Protein AF-A0A9Q2FPK1-F1 (afdb_monomer)

Structure (mmCIF, N/CA/C/O backbone):
data_AF-A0A9Q2FPK1-F1
#
_entry.id   AF-A0A9Q2FPK1-F1
#
loop_
_atom_site.group_PDB
_atom_site.id
_atom_site.type_symbol
_atom_site.label_atom_id
_atom_site.label_alt_id
_atom_site.label_comp_id
_atom_site.label_asym_id
_atom_site.label_entity_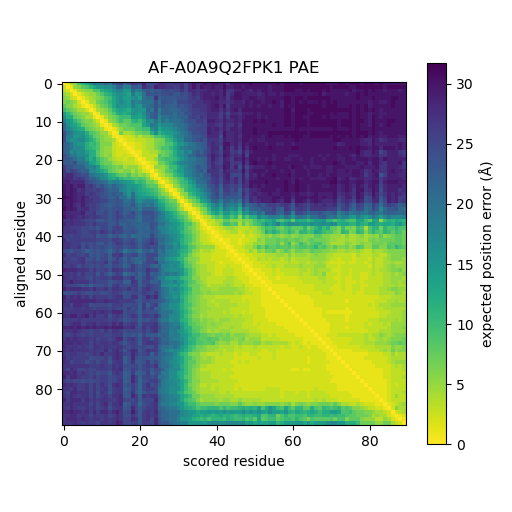id
_atom_site.label_seq_id
_atom_site.pdbx_PDB_ins_code
_atom_site.Cartn_x
_atom_site.Cartn_y
_atom_site.Cartn_z
_atom_site.occupancy
_atom_site.B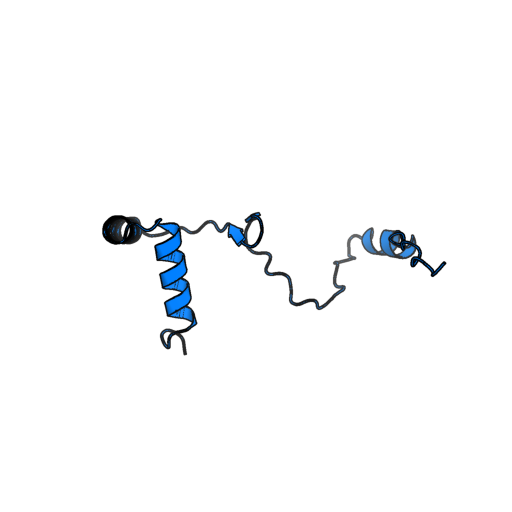_iso_or_equiv
_atom_site.auth_seq_id
_atom_site.auth_comp_id
_atom_site.auth_asym_id
_atom_site.auth_atom_id
_atom_site.pdbx_PDB_model_num
ATOM 1 N N . MET A 1 1 ? 54.328 7.705 -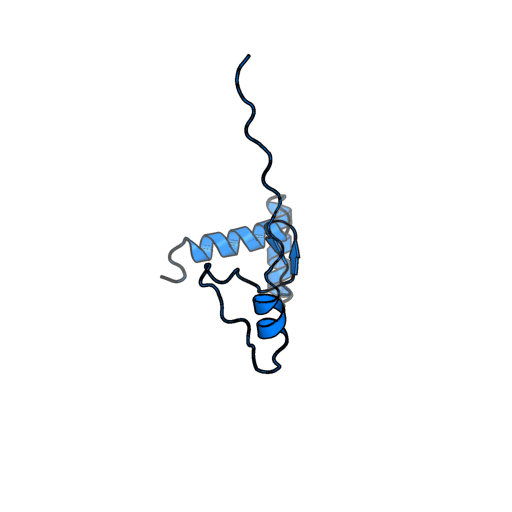6.164 1.00 49.84 1 MET A N 1
ATOM 2 C CA . MET A 1 1 ? 53.883 7.793 -7.572 1.00 49.84 1 MET A CA 1
ATOM 3 C C . MET A 1 1 ? 53.235 6.469 -7.955 1.00 49.84 1 MET A C 1
ATOM 5 O O . MET A 1 1 ? 53.964 5.496 -8.070 1.00 49.84 1 MET A O 1
ATOM 9 N N . ALA A 1 2 ? 51.903 6.403 -8.092 1.00 52.53 2 ALA A N 1
ATOM 10 C CA . ALA A 1 2 ? 51.218 5.251 -8.694 1.00 52.53 2 ALA A CA 1
ATOM 11 C C . ALA A 1 2 ? 49.814 5.627 -9.233 1.00 52.53 2 ALA A C 1
ATOM 13 O O . ALA A 1 2 ? 48.930 6.042 -8.493 1.00 52.53 2 ALA A O 1
ATOM 14 N N . ILE A 1 3 ? 49.725 5.514 -10.560 1.00 57.91 3 ILE A N 1
ATOM 15 C CA . ILE A 1 3 ? 48.644 5.446 -11.563 1.00 57.91 3 ILE A CA 1
ATOM 16 C C . ILE A 1 3 ? 47.176 5.527 -11.082 1.00 57.91 3 ILE A C 1
ATOM 18 O O . ILE A 1 3 ? 46.609 4.557 -10.586 1.00 57.91 3 ILE A O 1
ATOM 22 N N . LEU A 1 4 ? 46.511 6.648 -11.387 1.00 74.25 4 LEU A N 1
ATOM 23 C CA . LEU A 1 4 ? 45.047 6.763 -11.374 1.00 74.25 4 LEU A CA 1
ATOM 24 C C . LEU A 1 4 ? 44.476 6.338 -12.739 1.00 74.25 4 LEU A C 1
ATOM 26 O O . LEU A 1 4 ? 44.929 6.804 -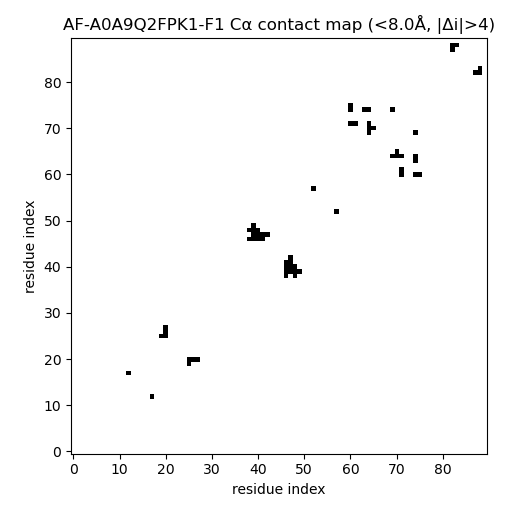13.788 1.00 74.25 4 LEU A O 1
ATOM 30 N N . LYS A 1 5 ? 43.478 5.446 -12.729 1.00 71.50 5 LYS A N 1
ATOM 31 C CA . LYS A 1 5 ? 42.786 4.954 -13.932 1.00 71.50 5 LYS A CA 1
ATOM 32 C C . LYS A 1 5 ? 42.025 6.106 -14.607 1.00 71.50 5 LYS A C 1
ATOM 34 O O . LYS A 1 5 ? 41.297 6.844 -13.949 1.00 71.50 5 LYS A O 1
ATOM 39 N N . ARG A 1 6 ? 42.200 6.262 -15.922 1.00 71.50 6 ARG A N 1
ATOM 40 C CA . ARG A 1 6 ? 41.580 7.332 -16.724 1.00 71.50 6 ARG A CA 1
ATOM 41 C C . ARG A 1 6 ? 40.042 7.192 -16.734 1.00 71.50 6 ARG A C 1
ATOM 43 O O . ARG A 1 6 ? 39.568 6.083 -16.981 1.00 71.50 6 ARG A O 1
ATOM 50 N N . PRO A 1 7 ? 39.263 8.270 -16.513 1.00 69.31 7 PRO A N 1
ATOM 51 C CA . PRO A 1 7 ? 37.803 8.216 -16.576 1.00 69.31 7 PRO A CA 1
ATOM 52 C C . PRO A 1 7 ? 37.330 7.947 -18.010 1.00 69.31 7 PRO A C 1
ATOM 54 O O . PRO A 1 7 ? 37.782 8.585 -18.963 1.00 69.31 7 PRO A O 1
ATOM 57 N N . GLN A 1 8 ? 36.428 6.980 -18.156 1.00 65.62 8 GLN A N 1
ATOM 58 C CA . GLN A 1 8 ? 35.869 6.546 -19.434 1.00 65.62 8 GLN A CA 1
ATOM 59 C C . GLN A 1 8 ? 34.656 7.430 -19.762 1.00 65.62 8 GLN A C 1
ATOM 61 O O . GLN A 1 8 ? 33.716 7.504 -18.972 1.00 65.62 8 GLN A O 1
ATOM 66 N N . ARG A 1 9 ? 34.683 8.148 -20.894 1.00 62.78 9 ARG A N 1
ATOM 67 C CA . ARG A 1 9 ? 33.502 8.880 -21.388 1.00 62.78 9 ARG A CA 1
ATOM 68 C C . ARG A 1 9 ? 32.471 7.875 -21.914 1.00 62.78 9 ARG A C 1
ATOM 70 O O . ARG A 1 9 ? 32.889 6.914 -22.561 1.00 62.78 9 ARG A O 1
ATOM 77 N N . PRO A 1 10 ? 31.164 8.090 -21.685 1.00 60.00 10 PRO A N 1
ATOM 78 C CA . PRO A 1 10 ? 30.139 7.296 -22.345 1.00 60.00 10 PRO A CA 1
ATOM 79 C C . PRO A 1 10 ? 30.253 7.508 -23.857 1.00 60.00 10 PRO A C 1
ATOM 81 O O . PRO A 1 10 ? 30.283 8.647 -24.331 1.00 60.00 10 PRO A O 1
ATOM 84 N N . THR A 1 11 ? 30.378 6.412 -24.599 1.00 66.81 11 THR A N 1
ATOM 85 C CA . THR A 1 11 ? 30.344 6.422 -26.061 1.00 66.81 11 THR A CA 1
ATOM 86 C C . THR A 1 11 ? 28.947 6.879 -26.490 1.00 66.81 11 THR A C 1
ATOM 88 O O . THR A 1 11 ? 27.970 6.298 -26.011 1.00 66.81 11 THR A O 1
ATOM 91 N N . PRO A 1 12 ? 28.810 7.925 -27.323 1.00 65.25 12 PRO A N 1
ATOM 92 C CA . PRO A 1 12 ? 27.510 8.269 -27.887 1.00 65.25 12 PRO A CA 1
ATOM 93 C C . PRO A 1 12 ? 26.999 7.097 -28.747 1.00 65.25 12 PRO A C 1
ATOM 95 O O . PRO A 1 12 ? 27.829 6.382 -29.316 1.00 65.25 12 PRO A O 1
ATOM 98 N N . PRO A 1 13 ? 25.672 6.882 -28.832 1.00 64.38 13 PRO A N 1
ATOM 99 C CA . PRO A 1 13 ? 25.111 5.859 -29.714 1.00 64.38 13 PRO A CA 1
ATOM 100 C C . PRO A 1 13 ? 25.603 6.100 -31.142 1.00 64.38 13 PRO A C 1
ATOM 102 O O . PRO A 1 13 ? 25.765 7.256 -31.555 1.00 64.38 13 PRO A O 1
ATOM 105 N N . SER A 1 14 ? 25.904 5.024 -31.869 1.00 73.31 14 SER A N 1
ATOM 106 C CA . SER A 1 14 ? 26.406 5.167 -33.228 1.00 73.31 14 SER A CA 1
ATOM 107 C C . SER A 1 14 ? 25.305 5.719 -34.136 1.00 73.31 14 SER A C 1
ATOM 109 O O . SER A 1 14 ? 24.109 5.636 -33.845 1.00 73.31 14 SER A O 1
ATOM 111 N N . VAL A 1 15 ? 25.705 6.344 -35.243 1.00 69.81 15 VAL A N 1
ATOM 112 C CA . VAL A 1 15 ? 24.758 6.945 -36.196 1.00 69.81 15 VAL A CA 1
ATOM 113 C C . VAL A 1 15 ? 23.837 5.869 -36.790 1.00 69.81 15 VAL A C 1
ATOM 115 O O . VAL A 1 15 ? 22.693 6.157 -37.137 1.00 69.81 15 VAL A O 1
ATOM 118 N N . GLU A 1 16 ? 24.309 4.619 -36.835 1.00 70.56 16 GLU A N 1
ATOM 119 C CA . GLU A 1 16 ? 23.523 3.458 -37.251 1.00 70.56 16 GLU A CA 1
ATOM 120 C C . GLU A 1 16 ? 22.363 3.163 -36.283 1.00 70.56 16 GLU A C 1
ATOM 122 O O . GLU A 1 16 ? 21.237 2.961 -36.735 1.00 70.56 16 GLU A O 1
ATOM 127 N N . ASP A 1 17 ? 22.593 3.225 -34.966 1.00 66.00 17 ASP A N 1
ATOM 128 C CA . ASP A 1 17 ? 21.553 3.002 -33.948 1.00 66.00 17 ASP A CA 1
ATOM 129 C C . ASP A 1 17 ? 20.445 4.065 -34.024 1.00 66.00 17 ASP A C 1
ATOM 131 O O . ASP A 1 17 ? 19.256 3.764 -33.895 1.00 66.00 17 ASP A O 1
ATOM 135 N N . ALA A 1 18 ? 20.825 5.320 -34.287 1.00 71.12 18 ALA A N 1
ATOM 136 C CA . ALA A 1 18 ? 19.882 6.424 -34.466 1.00 71.12 18 ALA A CA 1
ATOM 137 C C . ALA A 1 18 ? 19.055 6.290 -35.758 1.00 71.12 18 ALA A C 1
ATOM 139 O O . ALA A 1 18 ? 17.896 6.703 -35.791 1.00 71.12 18 ALA A O 1
ATOM 140 N N . PHE A 1 19 ? 19.634 5.703 -36.810 1.00 69.00 19 PHE A N 1
ATOM 141 C CA . PHE A 1 19 ? 18.944 5.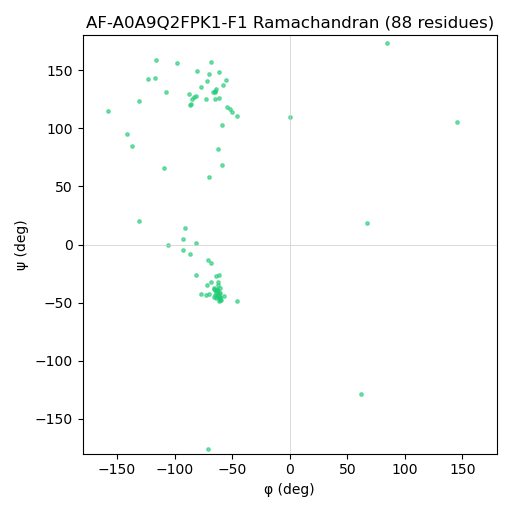441 -38.073 1.00 69.00 19 PHE A CA 1
ATOM 142 C C . PHE A 1 19 ? 17.936 4.291 -37.941 1.00 69.00 19 PHE A C 1
ATOM 144 O O . PHE A 1 19 ? 16.798 4.422 -38.388 1.00 69.00 19 PHE A O 1
ATOM 151 N N . ILE A 1 20 ? 18.315 3.199 -37.267 1.00 70.94 20 ILE A N 1
ATOM 152 C CA . ILE A 1 20 ? 17.438 2.041 -37.027 1.00 70.94 20 ILE A CA 1
ATOM 153 C C . ILE A 1 20 ? 16.248 2.428 -36.128 1.00 70.94 20 ILE A C 1
ATOM 155 O O . ILE A 1 20 ? 15.118 2.028 -36.401 1.00 70.94 20 ILE A O 1
ATOM 159 N N . ALA A 1 21 ? 16.465 3.268 -35.108 1.00 66.81 21 ALA A N 1
ATOM 160 C CA . ALA A 1 21 ? 15.405 3.764 -34.220 1.00 66.81 21 ALA A CA 1
ATOM 161 C C . ALA A 1 21 ? 14.440 4.779 -34.874 1.00 6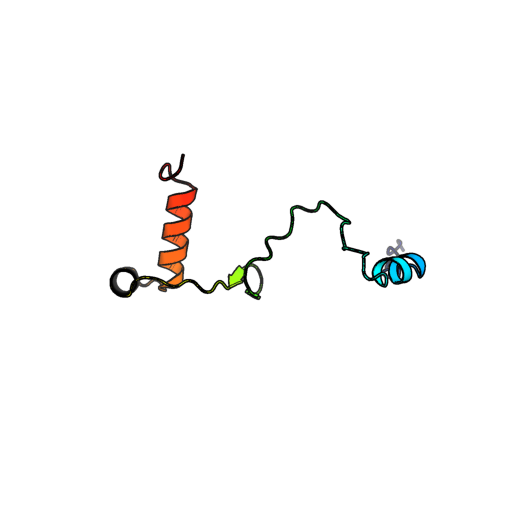6.81 21 ALA A C 1
ATOM 163 O O . ALA A 1 21 ? 13.400 5.095 -34.297 1.00 66.81 21 ALA A O 1
ATOM 164 N N . GLY A 1 22 ? 14.781 5.317 -36.050 1.00 67.06 22 GLY A N 1
ATOM 165 C CA . GLY A 1 22 ? 13.947 6.264 -36.796 1.00 67.06 22 GLY A CA 1
ATOM 166 C C . GLY A 1 22 ? 12.914 5.609 -37.719 1.00 67.06 22 GLY A C 1
ATOM 167 O O . GLY A 1 22 ? 12.074 6.314 -38.282 1.00 67.06 22 GLY A O 1
ATOM 168 N N . ALA A 1 23 ? 12.968 4.286 -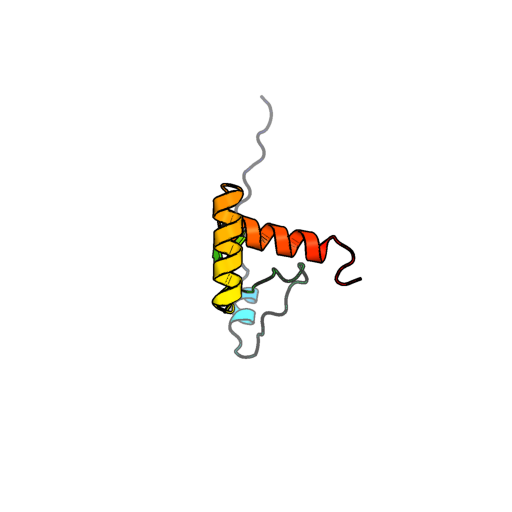37.894 1.00 73.56 23 ALA A N 1
ATOM 169 C CA . ALA A 1 23 ? 12.047 3.558 -38.757 1.00 73.56 23 ALA A CA 1
ATOM 170 C C . ALA A 1 23 ? 10.668 3.378 -38.077 1.00 73.56 23 ALA A C 1
ATOM 172 O O . ALA A 1 23 ? 10.607 3.018 -36.900 1.00 73.56 23 ALA A O 1
ATOM 173 N N . PRO A 1 24 ? 9.544 3.602 -38.786 1.00 64.31 24 PRO A N 1
ATOM 174 C CA . PRO A 1 24 ? 8.192 3.540 -38.211 1.00 64.31 24 PRO A CA 1
ATOM 175 C C . PRO A 1 24 ? 7.753 2.123 -37.789 1.00 64.31 24 PRO A C 1
ATOM 177 O O . PRO A 1 24 ? 6.796 1.974 -37.034 1.00 64.31 24 PRO A O 1
ATOM 180 N N . ASP A 1 25 ? 8.451 1.095 -38.264 1.00 64.12 25 ASP A N 1
ATOM 181 C CA . ASP A 1 25 ? 8.327 -0.325 -37.922 1.00 64.12 25 ASP A CA 1
ATOM 182 C C . ASP A 1 25 ? 9.475 -0.828 -37.027 1.00 64.12 25 ASP A C 1
ATOM 184 O O . ASP A 1 25 ? 9.468 -1.989 -36.611 1.00 64.12 25 ASP A O 1
ATOM 188 N N . GLY A 1 26 ? 10.425 0.051 -36.683 1.00 56.00 26 GLY A N 1
ATOM 189 C CA . GLY A 1 26 ? 11.517 -0.166 -35.737 1.00 56.00 26 GLY A CA 1
ATOM 190 C C . GLY A 1 26 ? 11.002 -0.250 -34.304 1.00 56.00 26 GLY A C 1
ATOM 191 O O . GLY A 1 26 ? 11.377 0.535 -33.434 1.00 56.00 26 GLY A O 1
ATOM 192 N N . GLY A 1 27 ? 10.100 -1.198 -34.054 1.00 54.75 27 GLY A N 1
ATOM 193 C CA . GLY A 1 27 ? 9.740 -1.628 -32.719 1.00 54.75 27 GLY A CA 1
ATOM 194 C C . GLY A 1 27 ? 11.025 -1.966 -31.982 1.00 54.75 27 GLY A C 1
ATOM 195 O O . GLY A 1 27 ? 11.765 -2.860 -32.388 1.00 54.75 27 GLY A O 1
ATOM 196 N N . ILE A 1 28 ? 11.293 -1.207 -30.923 1.00 52.25 28 ILE A N 1
ATOM 197 C CA . ILE A 1 28 ? 12.412 -1.390 -30.005 1.00 52.25 28 ILE A CA 1
ATOM 198 C C . ILE A 1 28 ? 12.242 -2.764 -29.341 1.00 52.25 28 ILE A C 1
ATOM 200 O O . ILE A 1 28 ? 11.702 -2.894 -28.247 1.00 52.25 28 ILE A O 1
ATOM 204 N N . PHE A 1 29 ? 12.679 -3.808 -30.037 1.00 56.72 29 PHE A N 1
ATOM 205 C CA . PHE A 1 29 ? 12.856 -5.163 -29.539 1.00 56.72 29 PHE A CA 1
ATOM 206 C C . PHE A 1 29 ? 14.351 -5.440 -29.462 1.00 56.72 29 PHE A C 1
ATOM 208 O O . PHE A 1 29 ? 14.888 -6.280 -30.175 1.00 56.72 29 PHE A O 1
ATOM 215 N N . THR A 1 30 ? 15.044 -4.732 -28.577 1.00 46.06 30 THR A N 1
ATOM 216 C CA . THR A 1 30 ? 16.415 -5.081 -28.201 1.00 46.06 30 THR A CA 1
ATOM 217 C C . THR A 1 30 ? 16.602 -4.835 -26.715 1.00 46.06 30 THR A C 1
ATOM 219 O O . THR A 1 30 ? 16.847 -3.715 -26.274 1.00 46.06 30 THR A O 1
ATOM 222 N N . HIS A 1 31 ? 16.410 -5.915 -25.958 1.00 45.19 31 HIS A N 1
ATOM 223 C CA . HIS A 1 31 ? 17.247 -6.414 -24.862 1.00 45.19 31 HIS A CA 1
ATOM 224 C C . HIS A 1 31 ? 16.369 -7.034 -23.777 1.00 45.19 31 HIS A C 1
ATOM 226 O O . HIS A 1 31 ? 15.755 -6.342 -22.967 1.00 45.19 31 HIS A O 1
ATOM 232 N N . SER A 1 32 ? 16.392 -8.366 -23.734 1.00 50.53 32 SER A N 1
ATOM 233 C CA . SER A 1 32 ? 16.045 -9.212 -22.594 1.00 50.53 32 SER A CA 1
ATOM 234 C C . SER A 1 32 ? 16.942 -8.891 -21.388 1.00 50.53 32 SER A C 1
ATOM 236 O O . SER A 1 32 ? 17.815 -9.656 -20.989 1.00 50.53 32 SER A O 1
ATOM 238 N N . THR A 1 33 ? 16.752 -7.705 -20.832 1.00 54.00 33 THR A N 1
ATOM 239 C CA . THR A 1 33 ? 16.805 -7.475 -19.392 1.00 54.00 33 THR A CA 1
ATOM 240 C C . THR A 1 33 ? 15.445 -7.927 -18.854 1.00 54.00 33 THR A C 1
ATOM 242 O O . THR A 1 33 ? 14.486 -7.881 -19.628 1.00 54.00 33 THR A O 1
ATOM 245 N N . PRO A 1 34 ? 15.310 -8.439 -17.612 1.00 51.56 34 PRO A N 1
ATOM 246 C CA . PRO A 1 34 ? 13.984 -8.752 -17.079 1.00 51.56 34 PRO A CA 1
ATOM 247 C C . PRO A 1 34 ? 13.127 -7.511 -17.296 1.00 51.56 34 PRO A C 1
ATOM 249 O O . PRO A 1 34 ? 13.504 -6.457 -16.781 1.00 51.56 34 PRO A O 1
ATOM 252 N N . GLU A 1 35 ? 12.097 -7.618 -18.150 1.00 59.47 35 GLU A N 1
ATOM 253 C CA . GLU A 1 35 ? 11.307 -6.475 -18.605 1.00 59.47 35 GLU A CA 1
ATOM 254 C C . GLU A 1 35 ? 10.992 -5.643 -17.376 1.00 59.47 35 GLU A C 1
ATOM 256 O O . GLU A 1 35 ? 10.309 -6.112 -16.458 1.00 59.47 35 GLU A O 1
ATOM 261 N N . ALA A 1 36 ? 11.603 -4.458 -17.292 1.00 63.88 36 ALA A N 1
ATOM 262 C CA . ALA A 1 36 ? 11.465 -3.637 -16.109 1.00 63.88 36 ALA A CA 1
ATOM 263 C C . ALA A 1 36 ? 9.964 -3.457 -15.903 1.00 63.88 36 ALA A C 1
ATOM 265 O O . ALA A 1 36 ? 9.285 -2.970 -16.800 1.00 63.88 36 ALA A O 1
ATOM 266 N N . TYR A 1 37 ? 9.425 -3.925 -14.775 1.00 73.12 37 TYR A N 1
ATOM 267 C CA . TYR A 1 37 ? 7.983 -3.922 -14.560 1.00 73.12 37 TYR A CA 1
ATOM 268 C C . TYR A 1 37 ? 7.471 -2.478 -14.663 1.00 73.12 37 TYR A C 1
ATOM 270 O O . TYR A 1 37 ? 7.681 -1.652 -13.768 1.00 73.12 37 TYR A O 1
ATOM 278 N N . ASN A 1 38 ? 6.860 -2.165 -15.807 1.00 76.94 38 ASN A N 1
ATOM 279 C CA . ASN A 1 38 ? 6.583 -0.795 -16.242 1.00 76.94 38 ASN A CA 1
ATOM 280 C C . ASN A 1 38 ? 5.192 -0.311 -15.824 1.00 76.94 38 ASN A C 1
ATOM 282 O O . ASN A 1 38 ? 4.788 0.792 -16.184 1.00 76.94 38 ASN A O 1
ATOM 286 N N . LYS A 1 39 ? 4.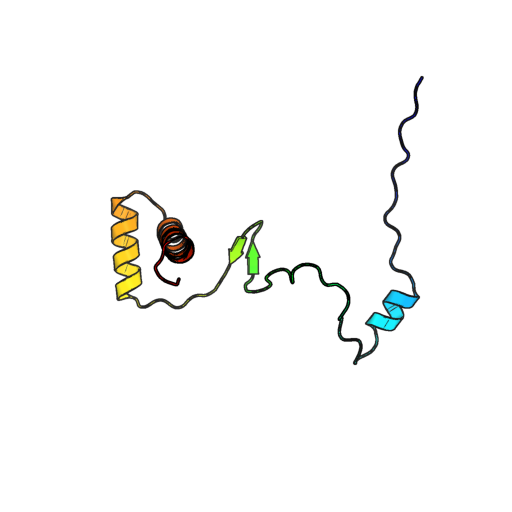444 -1.105 -15.048 1.00 81.94 39 LYS A N 1
ATOM 287 C CA . LYS A 1 39 ? 3.099 -0.720 -14.625 1.00 81.94 39 LYS A CA 1
ATOM 288 C C . LYS A 1 39 ? 3.158 0.392 -13.576 1.00 81.94 39 LYS A C 1
ATOM 290 O O . LYS A 1 39 ? 3.751 0.233 -12.508 1.00 81.94 39 LYS A O 1
ATOM 295 N N . GLY A 1 40 ? 2.455 1.484 -13.865 1.00 84.81 40 GLY A N 1
ATOM 296 C CA . GLY A 1 40 ? 2.334 2.629 -12.970 1.00 84.81 40 GLY A CA 1
ATOM 297 C C . GLY A 1 40 ? 3.486 3.629 -13.078 1.00 84.81 40 GLY A C 1
ATOM 298 O O . GLY A 1 40 ? 4.483 3.419 -13.769 1.00 84.81 40 GLY A O 1
ATOM 299 N N . ILE A 1 41 ? 3.334 4.747 -12.373 1.00 89.38 41 ILE A N 1
ATOM 300 C CA . ILE A 1 41 ? 4.272 5.871 -12.438 1.00 89.38 41 ILE A CA 1
ATOM 301 C C . ILE A 1 41 ? 5.469 5.569 -11.520 1.00 89.38 41 ILE A C 1
ATOM 303 O O . ILE A 1 41 ? 5.260 5.234 -10.348 1.00 89.38 41 ILE A O 1
ATOM 307 N N . PRO A 1 42 ? 6.722 5.655 -12.003 1.00 90.38 42 PRO A N 1
ATOM 308 C CA . PRO A 1 42 ? 7.893 5.453 -11.157 1.00 90.38 42 PRO A CA 1
ATOM 309 C C . PRO A 1 42 ? 7.996 6.545 -10.084 1.00 90.38 42 PRO A C 1
ATOM 311 O O . PRO A 1 42 ? 7.892 7.734 -10.373 1.00 90.38 42 PRO A O 1
ATOM 314 N N . LYS A 1 43 ? 8.212 6.135 -8.829 1.00 89.31 43 LYS A N 1
ATOM 315 C CA . LYS A 1 43 ? 8.395 7.019 -7.671 1.00 89.31 43 LYS A CA 1
ATOM 316 C C . LYS A 1 43 ? 9.542 6.493 -6.804 1.00 89.31 43 LYS A C 1
ATOM 318 O O . LYS A 1 43 ? 9.337 5.742 -5.846 1.00 89.31 43 LYS A O 1
ATOM 323 N N . GLY A 1 44 ? 10.767 6.869 -7.172 1.00 90.06 44 GLY A N 1
ATOM 324 C CA . GLY A 1 44 ? 11.989 6.303 -6.595 1.00 90.06 44 GLY A CA 1
ATOM 325 C C . GLY A 1 44 ? 12.071 4.799 -6.868 1.00 90.06 44 GLY A C 1
ATOM 326 O O . GLY A 1 44 ? 11.871 4.363 -7.997 1.00 90.06 44 GLY A O 1
ATOM 327 N N . HIS A 1 45 ? 12.294 3.998 -5.823 1.00 89.62 45 HIS A N 1
ATOM 328 C CA . HIS A 1 45 ? 12.339 2.530 -5.915 1.00 89.62 45 HIS A CA 1
ATOM 329 C C . HIS A 1 45 ? 10.959 1.849 -5.922 1.00 89.62 45 HIS A C 1
ATOM 331 O O . HIS A 1 45 ? 10.878 0.624 -5.929 1.00 89.62 45 HIS A O 1
ATOM 337 N N . LYS A 1 46 ? 9.864 2.615 -5.875 1.00 90.44 46 LYS A N 1
ATOM 338 C CA . LYS A 1 46 ? 8.491 2.089 -5.872 1.00 90.44 46 LYS A CA 1
ATOM 339 C C . LYS A 1 46 ? 7.749 2.538 -7.127 1.00 90.44 46 LYS A C 1
ATOM 341 O O . LYS A 1 46 ? 8.098 3.541 -7.745 1.00 90.44 46 LYS A O 1
ATOM 346 N N . ARG A 1 47 ? 6.691 1.813 -7.486 1.00 91.19 47 ARG A N 1
ATOM 347 C CA . ARG A 1 47 ? 5.748 2.213 -8.539 1.00 91.19 47 ARG A CA 1
ATOM 348 C C . ARG A 1 47 ? 4.432 2.650 -7.900 1.00 91.19 47 ARG A C 1
ATOM 350 O O . ARG A 1 47 ? 3.904 1.957 -7.034 1.00 91.19 47 ARG A O 1
ATOM 357 N N . GLN A 1 48 ? 3.914 3.803 -8.308 1.00 92.12 48 GLN A N 1
ATOM 358 C CA . GLN A 1 48 ? 2.575 4.250 -7.941 1.00 92.12 48 GLN A CA 1
ATOM 359 C C . GLN A 1 48 ? 1.558 3.616 -8.890 1.00 92.12 48 GLN A C 1
ATOM 361 O O . GLN A 1 48 ? 1.668 3.762 -10.106 1.00 92.12 48 GLN A O 1
ATOM 366 N N . ILE A 1 49 ? 0.547 2.961 -8.324 1.00 91.88 49 ILE A N 1
ATOM 367 C CA . ILE A 1 49 ? -0.570 2.381 -9.068 1.00 91.88 49 ILE A CA 1
ATOM 368 C C . ILE A 1 49 ? -1.879 3.056 -8.664 1.00 91.88 49 ILE A C 1
ATOM 370 O O . ILE A 1 49 ? -2.079 3.386 -7.494 1.00 91.88 49 ILE A O 1
ATOM 374 N N . SER A 1 50 ? -2.773 3.236 -9.630 1.00 92.38 50 SER A N 1
ATOM 375 C CA . SER A 1 50 ? -4.170 3.564 -9.355 1.00 92.38 50 SER A CA 1
ATOM 376 C C . SER A 1 50 ? -4.928 2.259 -9.134 1.00 92.38 50 SER A C 1
ATOM 378 O O . SER A 1 50 ? -4.932 1.393 -10.008 1.00 92.38 50 SER A O 1
ATOM 380 N N . LEU A 1 51 ? -5.536 2.105 -7.959 1.00 91.62 51 LEU A N 1
ATOM 381 C CA . LEU A 1 51 ? -6.3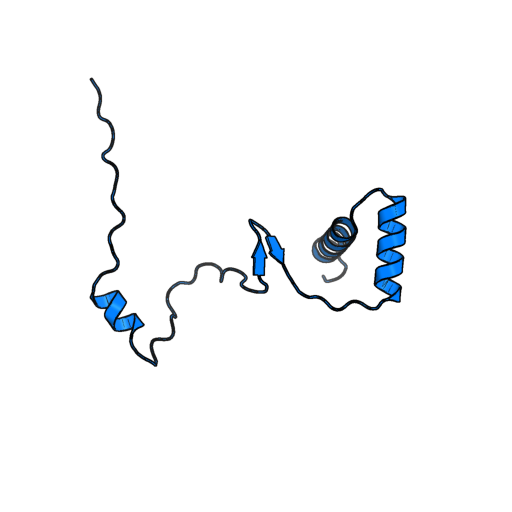31 0.938 -7.589 1.00 91.62 51 LEU A CA 1
ATOM 382 C C . LEU A 1 51 ? -7.667 1.413 -7.022 1.00 91.62 51 LEU A C 1
ATOM 384 O O . LEU A 1 51 ? -7.697 2.151 -6.038 1.00 91.62 51 LEU A O 1
ATOM 388 N N . THR A 1 52 ? -8.759 0.959 -7.626 1.00 96.06 52 THR A N 1
ATOM 389 C CA . THR A 1 52 ? -10.106 1.168 -7.093 1.00 96.06 52 THR A CA 1
ATOM 390 C C . THR A 1 52 ? -10.405 0.074 -6.074 1.00 96.06 52 THR A C 1
ATOM 392 O O . THR A 1 52 ? -10.289 -1.110 -6.380 1.00 96.06 52 THR A O 1
ATOM 395 N N . ILE A 1 53 ? -10.779 0.471 -4.858 1.00 95.12 53 ILE A N 1
ATOM 396 C CA . ILE A 1 53 ? -11.091 -0.429 -3.742 1.00 95.12 53 ILE A CA 1
ATOM 397 C C . ILE A 1 53 ? -12.513 -0.125 -3.272 1.00 95.12 53 ILE A C 1
ATOM 399 O O . ILE A 1 53 ? -12.916 1.037 -3.239 1.00 95.12 53 ILE A O 1
ATOM 403 N N . ALA A 1 54 ? -13.267 -1.157 -2.884 1.00 97.50 54 ALA A N 1
ATOM 404 C CA . ALA A 1 54 ? -14.588 -0.976 -2.291 1.00 97.50 54 ALA A CA 1
ATOM 405 C C . ALA A 1 54 ? -14.513 -0.093 -1.022 1.00 97.50 54 ALA A C 1
ATOM 407 O O . ALA A 1 54 ? -13.625 -0.309 -0.187 1.00 97.50 54 ALA A O 1
ATOM 408 N N . PRO A 1 55 ? -15.444 0.863 -0.833 1.00 96.81 55 PRO A N 1
ATOM 409 C CA . PRO A 1 55 ? -15.388 1.818 0.278 1.00 96.81 55 PRO A CA 1
ATOM 410 C C . PRO A 1 55 ? -15.441 1.129 1.648 1.00 96.81 55 PRO A C 1
ATOM 412 O O . PRO A 1 55 ? -14.694 1.496 2.554 1.00 96.81 55 PRO A O 1
ATOM 415 N N . GLU A 1 56 ? -16.235 0.064 1.772 1.00 97.31 56 GLU A N 1
ATOM 416 C CA . GLU A 1 56 ? -16.343 -0.722 3.006 1.00 97.31 56 GLU A CA 1
ATOM 417 C C . GLU A 1 56 ? -15.021 -1.396 3.390 1.00 97.31 56 GLU A C 1
ATOM 419 O O . GLU A 1 56 ? -14.641 -1.427 4.561 1.00 97.31 56 GLU A O 1
ATOM 424 N N . LEU A 1 57 ? -14.277 -1.902 2.402 1.00 96.56 57 LEU A N 1
ATOM 425 C CA . LEU A 1 57 ? -12.967 -2.501 2.642 1.00 96.56 57 LEU A CA 1
ATOM 426 C C . LEU A 1 57 ? -11.944 -1.430 3.031 1.00 96.56 57 LEU A C 1
ATOM 428 O O . LEU A 1 57 ? -11.173 -1.628 3.969 1.00 96.56 57 LEU A O 1
ATOM 432 N N . LEU A 1 58 ? -11.966 -0.281 2.352 1.00 95.88 58 LEU A N 1
ATOM 433 C CA . LEU A 1 58 ? -11.070 0.834 2.649 1.00 95.88 58 LEU A CA 1
ATOM 434 C C . LEU A 1 58 ? -11.266 1.352 4.082 1.00 95.88 58 LEU A C 1
ATOM 436 O O . LEU A 1 58 ? -10.286 1.583 4.790 1.00 95.88 58 LEU A O 1
ATOM 440 N N . LYS A 1 59 ? -12.520 1.451 4.535 1.00 97.12 59 LYS A N 1
ATOM 441 C CA . LYS A 1 59 ? -12.857 1.850 5.905 1.00 97.12 59 LYS A CA 1
ATOM 442 C C . LYS A 1 59 ? -12.284 0.884 6.945 1.00 97.12 59 LYS A C 1
ATOM 444 O O . LYS A 1 59 ? -11.662 1.324 7.909 1.00 97.12 59 LYS A O 1
ATOM 449 N N . ARG A 1 60 ? -12.409 -0.427 6.719 1.00 96.94 60 ARG A N 1
ATOM 450 C CA . ARG A 1 60 ? -11.823 -1.450 7.608 1.00 96.94 60 ARG A CA 1
ATOM 451 C C . ARG A 1 60 ? -10.299 -1.361 7.662 1.00 96.94 60 ARG A C 1
ATOM 453 O O . ARG A 1 60 ? -9.709 -1.498 8.731 1.00 96.94 60 ARG A O 1
ATOM 460 N N . VAL A 1 61 ? -9.649 -1.103 6.525 1.00 96.56 61 VAL A N 1
ATOM 461 C CA . VAL A 1 61 ? -8.193 -0.890 6.480 1.00 96.56 61 VAL A CA 1
ATOM 462 C C . VAL A 1 61 ? -7.796 0.326 7.319 1.00 96.56 61 VAL A C 1
ATOM 464 O O . VAL A 1 61 ? -6.816 0.253 8.058 1.00 96.56 61 VAL A O 1
ATOM 467 N N . ASP A 1 62 ? -8.562 1.416 7.255 1.00 96.38 62 ASP A N 1
ATOM 468 C CA . ASP A 1 62 ? -8.306 2.619 8.054 1.00 96.38 62 ASP A CA 1
ATOM 469 C C . ASP A 1 62 ? -8.482 2.399 9.555 1.00 96.38 62 ASP A C 1
ATOM 471 O O . ASP A 1 62 ? -7.699 2.917 10.350 1.00 96.38 62 ASP A O 1
ATOM 475 N N . GLU A 1 63 ? -9.480 1.620 9.962 1.00 96.88 63 GLU A N 1
ATOM 476 C CA . GLU A 1 63 ? -9.680 1.249 11.366 1.00 96.88 63 GLU A CA 1
ATOM 477 C C . GLU A 1 63 ? -8.494 0.437 11.903 1.00 96.88 63 GLU A C 1
ATOM 479 O O . GLU A 1 63 ? -7.974 0.726 12.984 1.00 96.88 63 GLU A O 1
ATOM 484 N N . ILE A 1 64 ? -8.007 -0.529 11.119 1.00 96.19 64 ILE A N 1
ATOM 485 C CA . ILE A 1 64 ? -6.823 -1.322 11.472 1.00 96.19 64 ILE A CA 1
ATOM 486 C C . ILE A 1 64 ? -5.583 -0.430 11.545 1.00 96.19 64 ILE A C 1
ATOM 488 O O . ILE A 1 64 ? -4.838 -0.515 12.518 1.00 96.19 64 ILE A O 1
ATOM 492 N N . ALA A 1 65 ? -5.388 0.443 10.555 1.00 96.81 65 ALA A N 1
ATOM 493 C CA . ALA A 1 65 ? -4.270 1.379 10.502 1.00 96.81 65 ALA A CA 1
ATOM 494 C C . ALA A 1 65 ? -4.230 2.286 11.744 1.00 96.81 65 ALA A C 1
ATOM 496 O O . ALA A 1 65 ? -3.178 2.440 12.365 1.00 96.81 65 ALA A O 1
ATOM 497 N N . LYS A 1 66 ? -5.388 2.815 12.167 1.00 96.19 66 LYS A N 1
ATOM 498 C CA . LYS A 1 66 ? -5.516 3.598 13.407 1.00 96.19 66 LYS A CA 1
ATOM 499 C C . LYS A 1 66 ? -5.155 2.778 14.642 1.00 96.19 66 LYS A C 1
ATOM 501 O O . LYS A 1 66 ? -4.430 3.272 15.498 1.00 96.19 66 LYS A O 1
ATOM 506 N N . ARG A 1 67 ? -5.627 1.530 14.729 1.00 95.88 67 ARG A N 1
ATOM 507 C CA . ARG A 1 67 ? -5.358 0.647 15.875 1.00 95.88 67 ARG A CA 1
ATOM 508 C C . ARG A 1 67 ? -3.879 0.278 16.000 1.00 95.88 67 ARG A C 1
ATOM 510 O O . ARG A 1 67 ? -3.385 0.158 17.114 1.00 95.88 67 ARG A O 1
ATOM 517 N N . THR A 1 68 ? -3.186 0.063 14.885 1.00 93.81 68 THR A N 1
ATOM 518 C CA . THR A 1 68 ? -1.773 -0.353 14.883 1.00 93.81 68 THR A CA 1
ATOM 519 C C . THR A 1 68 ? -0.791 0.816 14.802 1.00 93.81 68 THR A C 1
ATOM 521 O O . THR A 1 68 ? 0.416 0.591 14.859 1.00 93.81 68 THR A O 1
ATOM 524 N N . GLY A 1 69 ? -1.275 2.056 14.654 1.00 94.38 69 GLY A N 1
ATOM 525 C CA . GLY A 1 69 ? -0.432 3.241 14.467 1.00 94.38 69 GLY A CA 1
ATOM 526 C C . GLY A 1 69 ? 0.321 3.256 13.131 1.00 94.38 69 GLY A C 1
ATOM 527 O O . GLY A 1 69 ? 1.315 3.963 12.985 1.00 94.38 69 GLY A O 1
ATOM 528 N N . GLN A 1 70 ? -0.116 2.460 12.154 1.00 94.88 70 GLN A N 1
ATOM 529 C CA . GLN A 1 70 ? 0.520 2.361 10.843 1.00 94.88 70 GLN A CA 1
ATOM 530 C C . GLN A 1 70 ? -0.206 3.231 9.817 1.00 94.88 70 GLN A C 1
ATOM 532 O O . GLN A 1 70 ? -1.395 3.515 9.927 1.00 94.88 70 GLN A O 1
ATOM 537 N N . ALA A 1 71 ? 0.497 3.624 8.756 1.00 95.19 71 ALA A N 1
ATOM 538 C CA . ALA A 1 71 ? -0.151 4.259 7.615 1.00 95.19 71 ALA A CA 1
ATOM 539 C C . ALA A 1 71 ? -1.006 3.242 6.838 1.00 95.19 71 ALA A C 1
ATOM 541 O O . ALA A 1 71 ? -0.601 2.089 6.665 1.00 95.19 71 ALA A O 1
ATOM 542 N N . ARG A 1 72 ? -2.127 3.696 6.259 1.00 95.75 72 ARG A N 1
ATOM 543 C CA . ARG A 1 72 ? -2.998 2.905 5.363 1.00 95.75 72 ARG A CA 1
ATOM 544 C C . ARG A 1 72 ? -2.205 2.123 4.309 1.00 95.75 72 ARG A C 1
ATOM 546 O O . ARG A 1 72 ? -2.403 0.925 4.138 1.00 95.75 72 ARG A O 1
ATOM 553 N N . ALA A 1 73 ? -1.270 2.792 3.630 1.00 94.94 73 ALA A N 1
ATOM 554 C CA . ALA A 1 73 ? -0.424 2.168 2.612 1.00 94.94 73 ALA A CA 1
ATOM 555 C C . ALA A 1 73 ? 0.462 1.042 3.178 1.00 94.94 73 ALA A C 1
ATOM 557 O O . ALA A 1 73 ? 0.740 0.070 2.481 1.00 94.94 73 ALA A O 1
ATOM 558 N N . GLY A 1 74 ? 0.888 1.150 4.440 1.00 95.44 74 GLY A N 1
ATOM 559 C CA . GLY A 1 74 ? 1.649 0.109 5.130 1.00 95.44 74 GLY A CA 1
ATOM 560 C C . GLY A 1 74 ? 0.823 -1.158 5.344 1.00 95.44 74 GLY A C 1
ATOM 561 O O . GLY A 1 74 ? 1.296 -2.242 5.015 1.00 95.44 74 GLY A O 1
ATOM 562 N N . ILE A 1 75 ? -0.427 -1.016 5.800 1.00 96.75 75 ILE A N 1
ATOM 563 C CA . ILE A 1 75 ? -1.353 -2.149 5.964 1.00 96.75 75 ILE A CA 1
ATOM 564 C C . ILE A 1 75 ? -1.609 -2.849 4.628 1.00 96.75 75 ILE A C 1
ATOM 566 O O . ILE A 1 75 ? -1.522 -4.073 4.556 1.00 96.75 75 ILE A O 1
ATOM 570 N N . ILE A 1 76 ? -1.868 -2.080 3.565 1.00 95.81 76 ILE A N 1
ATOM 571 C CA . ILE A 1 76 ? -2.117 -2.630 2.224 1.00 95.81 76 ILE A CA 1
ATOM 572 C C . ILE A 1 76 ? -0.896 -3.412 1.723 1.00 95.81 76 ILE A C 1
ATOM 574 O O . ILE A 1 76 ? -1.032 -4.558 1.303 1.00 95.81 76 ILE A O 1
ATOM 578 N N . ASN A 1 77 ? 0.305 -2.835 1.818 1.00 94.81 77 ASN A N 1
ATOM 579 C CA . ASN A 1 77 ? 1.528 -3.506 1.371 1.00 94.81 77 ASN A CA 1
ATOM 580 C C . ASN A 1 77 ? 1.819 -4.772 2.184 1.00 94.81 77 ASN A C 1
ATOM 582 O O . ASN A 1 77 ? 2.204 -5.788 1.614 1.00 94.81 77 ASN A O 1
ATOM 586 N N . MET A 1 78 ? 1.606 -4.729 3.502 1.00 94.25 78 MET A N 1
ATOM 587 C CA . MET A 1 78 ? 1.776 -5.893 4.370 1.00 94.25 78 MET A CA 1
ATOM 588 C C . MET A 1 78 ? 0.799 -7.015 4.000 1.00 94.25 78 MET A C 1
ATOM 590 O O . MET A 1 78 ? 1.199 -8.175 3.956 1.00 94.25 78 MET A O 1
ATOM 594 N N . ALA A 1 79 ? -0.467 -6.686 3.732 1.00 93.81 79 ALA A N 1
ATOM 595 C CA . ALA A 1 79 ? -1.467 -7.669 3.327 1.00 93.81 79 ALA A CA 1
ATOM 596 C C . ALA A 1 79 ? -1.089 -8.341 1.999 1.00 93.81 79 ALA A C 1
ATOM 598 O O . ALA A 1 79 ? -1.127 -9.564 1.913 1.00 93.81 79 ALA A O 1
ATOM 599 N N . ILE A 1 80 ? -0.654 -7.557 1.004 1.00 94.12 80 ILE A N 1
ATOM 600 C CA . ILE A 1 80 ? -0.182 -8.085 -0.286 1.00 94.12 80 ILE A CA 1
ATOM 601 C C . ILE A 1 80 ? 1.021 -9.008 -0.074 1.00 94.12 80 ILE A C 1
ATOM 603 O O . ILE A 1 80 ? 1.029 -10.124 -0.579 1.00 94.12 80 ILE A O 1
ATOM 607 N N . TYR A 1 81 ? 2.009 -8.572 0.709 1.00 93.81 81 TYR A N 1
ATOM 608 C CA . TYR A 1 81 ? 3.213 -9.357 0.976 1.00 93.81 81 TYR A CA 1
ATOM 609 C C . TYR A 1 81 ? 2.892 -10.700 1.640 1.00 93.81 81 TYR A C 1
ATOM 611 O O . TYR A 1 81 ? 3.321 -11.743 1.159 1.00 93.81 81 TYR A O 1
ATOM 619 N N . ARG A 1 82 ? 2.059 -10.691 2.689 1.00 92.56 82 ARG A N 1
ATOM 620 C CA . ARG A 1 82 ? 1.614 -11.920 3.367 1.00 92.56 82 ARG A CA 1
ATOM 621 C C . ARG A 1 82 ? 0.824 -12.846 2.451 1.00 92.56 82 ARG A C 1
ATOM 623 O O . ARG A 1 82 ? 0.920 -14.056 2.606 1.00 92.56 82 ARG A O 1
ATOM 630 N N . ALA A 1 83 ? 0.034 -12.295 1.533 1.00 92.62 83 ALA A N 1
ATOM 631 C CA . ALA A 1 83 ? -0.736 -13.101 0.597 1.00 92.62 83 ALA A CA 1
ATOM 632 C C . ALA A 1 83 ? 0.158 -13.754 -0.472 1.00 92.62 83 ALA A C 1
ATOM 634 O O . ALA A 1 83 ? -0.111 -14.883 -0.861 1.00 92.62 83 ALA A O 1
ATOM 635 N N . LEU A 1 84 ? 1.222 -13.070 -0.913 1.00 91.81 84 LEU A N 1
ATOM 636 C CA . LEU A 1 84 ? 2.181 -13.591 -1.896 1.00 91.81 84 LEU A CA 1
ATOM 637 C C . LEU A 1 84 ? 3.180 -14.593 -1.303 1.00 91.81 84 LEU A C 1
ATOM 639 O O . LEU A 1 84 ? 3.490 -15.587 -1.949 1.00 91.81 84 LEU A O 1
ATOM 643 N N . GLU A 1 85 ? 3.720 -14.319 -0.113 1.00 89.00 85 GLU A N 1
ATOM 644 C CA . GLU A 1 85 ? 4.672 -15.231 0.540 1.00 89.00 85 GLU A CA 1
ATOM 645 C C . GLU A 1 85 ? 3.994 -16.387 1.274 1.00 89.00 85 GLU A C 1
ATOM 647 O O . GLU A 1 85 ? 4.600 -17.443 1.465 1.00 89.00 85 GLU A O 1
ATOM 652 N N . GLY A 1 86 ? 2.753 -16.181 1.711 1.00 84.12 86 GLY A N 1
ATOM 653 C CA . GLY A 1 86 ? 1.940 -17.232 2.300 1.00 84.12 86 GLY A CA 1
ATOM 654 C C . GLY A 1 86 ? 1.471 -18.259 1.269 1.00 84.12 86 GLY A C 1
ATOM 655 O O . GLY A 1 86 ? 1.781 -18.193 0.084 1.00 84.12 86 GLY A O 1
ATOM 656 N N . ASP A 1 87 ? 0.654 -19.196 1.737 1.00 74.62 87 ASP A N 1
ATOM 657 C CA . ASP A 1 87 ? 0.070 -20.271 0.920 1.00 74.62 87 ASP A CA 1
ATOM 658 C C . ASP A 1 87 ? -1.296 -19.894 0.321 1.00 74.62 87 ASP A C 1
ATOM 660 O O . ASP A 1 87 ? -2.047 -20.745 -0.134 1.00 74.62 87 ASP A O 1
ATOM 664 N N . VAL A 1 88 ? -1.665 -18.607 0.339 1.00 81.94 88 VAL A N 1
ATOM 665 C CA . VAL A 1 88 ? -2.997 -18.160 -0.115 1.00 81.94 88 VAL A CA 1
ATOM 666 C C . VAL A 1 88 ? -3.209 -18.433 -1.610 1.00 81.94 88 VAL A C 1
ATOM 668 O O . VAL A 1 88 ? -4.345 -18.600 -2.047 1.00 81.94 88 VAL A O 1
ATOM 671 N N . PHE A 1 89 ? -2.125 -18.470 -2.388 1.00 74.31 89 PHE A N 1
ATOM 672 C CA . PHE A 1 89 ? -2.159 -18.604 -3.845 1.00 74.31 89 PHE A CA 1
ATOM 673 C C . PHE A 1 89 ? -1.212 -19.691 -4.389 1.00 74.31 89 PHE A C 1
ATOM 675 O O . PHE A 1 89 ? -0.833 -19.616 -5.558 1.00 74.31 89 PHE A O 1
ATOM 682 N N . LYS A 1 90 ? -0.796 -20.653 -3.557 1.00 68.69 90 LYS A N 1
ATOM 683 C CA . LYS A 1 90 ? 0.012 -21.812 -3.974 1.00 68.69 90 LYS A CA 1
ATOM 684 C C . LYS A 1 90 ? -0.849 -23.037 -4.250 1.00 68.69 90 LYS A C 1
ATOM 686 O O . LYS A 1 90 ? -1.912 -23.167 -3.608 1.00 68.69 90 LYS A O 1
#

Solvent-accessible surface area (backbone atoms only — not comparable to full-atom values): 6080 Å² total; per-residue (Å²): 141,83,88,78,82,79,86,80,75,84,78,74,81,52,74,64,58,59,54,53,64,67,40,99,81,42,69,88,82,82,74,96,54,83,74,72,84,70,73,50,52,82,55,84,98,44,62,49,72,93,77,92,73,61,66,73,60,53,51,54,47,46,54,51,16,64,75,71,75,45,55,55,68,54,53,53,51,50,53,52,49,53,43,69,76,42,72,79,79,110

Foldseek 3Di:
DDDDDDDDDPDDDDPVVVVLCPDPPSDPPDDPDPPPPPAADDDPVDHDHDDDDDPVVLVVLVVVCVVVVHDSVVSVVVVVVCCVVDPVPD

Radius of gyration: 23.38 Å; Cα contacts (8 Å, |Δi|>4): 32; chains: 1; bounding box: 70×31×55 Å

Mean predicted aligned error: 15.81 Å

pLDDT: mean 79.84, std 16.01, range [45.19, 97.5]

Organism: Gluconobacter japonicus (NCBI:txid376620)

Sequence (90 aa):
MAILKRPQRPTPPSVEDAFIAGAPDGGIFTHSTPEAYNKGIPKGHKRQISLTIAPELLKRVDEIAKRTGQARAGIINMAIYRALEGDVFK

Secondary structure (DSSP, 8-state):
---PPPPPPPPPPPHHHHHHTTSTT-------S------SEEETTEEE------HHHHHHHHHHHHHHT--HHHHHHHHHHHHHHSSTT-